Protein AF-A0A256ZAS3-F1 (afdb_monomer_lite)

Structure (mmCIF, N/CA/C/O backbone):
data_AF-A0A256ZAS3-F1
#
_entry.id   AF-A0A256ZAS3-F1
#
loop_
_atom_site.group_PDB
_atom_site.id
_atom_site.type_symbol
_atom_site.label_atom_id
_atom_site.label_alt_id
_atom_site.label_comp_id
_atom_site.label_asym_id
_atom_site.label_entity_id
_atom_site.label_seq_id
_atom_site.pdbx_PDB_ins_code
_atom_site.Cartn_x
_atom_site.Cartn_y
_atom_site.Cartn_z
_atom_site.occupancy
_atom_site.B_iso_or_equiv
_atom_site.auth_seq_id
_atom_site.auth_comp_id
_atom_site.auth_asym_id
_atom_site.auth_atom_id
_atom_site.pdbx_PDB_model_num
ATOM 1 N N . ALA A 1 1 ? -4.689 -10.994 -12.728 1.00 62.88 1 ALA A N 1
ATOM 2 C CA . ALA A 1 1 ? -4.478 -9.581 -13.111 1.00 62.88 1 ALA A CA 1
ATOM 3 C C . ALA A 1 1 ? -5.656 -8.674 -12.724 1.00 62.88 1 ALA A C 1
ATOM 5 O O . ALA A 1 1 ? -5.406 -7.570 -12.269 1.00 62.88 1 ALA A O 1
ATOM 6 N N . GLN A 1 2 ? -6.911 -9.137 -12.836 1.00 84.06 2 GLN A N 1
ATOM 7 C CA . GLN A 1 2 ? -8.130 -8.328 -12.642 1.00 84.06 2 GLN A CA 1
ATOM 8 C C . GLN A 1 2 ? -8.197 -7.478 -11.355 1.00 84.06 2 GLN A C 1
ATOM 10 O O . GLN A 1 2 ? -8.697 -6.366 -11.412 1.00 84.06 2 GLN A O 1
ATOM 15 N N . ILE A 1 3 ? -7.687 -7.953 -10.211 1.00 90.12 3 ILE A N 1
ATOM 16 C CA . ILE A 1 3 ? -7.717 -7.183 -8.949 1.00 90.12 3 ILE A CA 1
ATOM 17 C C . ILE A 1 3 ? -6.723 -6.009 -8.976 1.00 90.12 3 ILE A C 1
ATOM 19 O O . ILE A 1 3 ? -7.082 -4.898 -8.600 1.00 90.12 3 ILE A O 1
ATOM 23 N N . LEU A 1 4 ? -5.490 -6.245 -9.443 1.00 91.00 4 LEU A N 1
ATOM 24 C CA . LEU A 1 4 ? -4.408 -5.250 -9.438 1.00 91.00 4 LEU A CA 1
ATOM 25 C C . LEU A 1 4 ? -4.680 -4.086 -10.400 1.00 91.00 4 LEU A C 1
ATOM 27 O O . LEU A 1 4 ? -4.337 -2.952 -10.095 1.00 91.00 4 LEU A O 1
ATOM 31 N N . PHE A 1 5 ? -5.314 -4.373 -11.537 1.00 92.12 5 PHE A N 1
ATOM 32 C CA . PHE A 1 5 ? -5.643 -3.385 -12.569 1.00 92.12 5 PHE A CA 1
ATOM 33 C C . PHE A 1 5 ? -7.137 -3.029 -12.589 1.00 92.12 5 PHE A C 1
ATOM 35 O O . PHE A 1 5 ? -7.647 -2.565 -13.601 1.00 92.12 5 PHE A O 1
ATOM 42 N N . SER A 1 6 ? -7.869 -3.295 -11.501 1.00 93.88 6 SER A N 1
ATOM 43 C CA . SER A 1 6 ? -9.269 -2.877 -11.399 1.00 93.88 6 SER A CA 1
ATOM 44 C C . SER A 1 6 ? -9.356 -1.355 -11.295 1.00 93.88 6 SER A C 1
ATOM 46 O O . SER A 1 6 ? -8.648 -0.752 -10.488 1.00 93.88 6 SER A O 1
ATOM 48 N N . GLU A 1 7 ? -10.292 -0.760 -12.034 1.00 94.38 7 GLU A N 1
ATOM 49 C CA . GLU A 1 7 ? -10.623 0.672 -12.030 1.00 94.38 7 GLU A CA 1
ATOM 50 C C . GLU A 1 7 ? -11.996 0.947 -11.383 1.00 94.38 7 GLU A C 1
ATOM 52 O O . GLU A 1 7 ? -12.653 1.943 -11.666 1.00 94.38 7 GLU A O 1
ATOM 57 N N . SER A 1 8 ? -12.461 0.070 -10.483 1.00 93.25 8 SER A N 1
ATOM 58 C CA . SER A 1 8 ? -13.674 0.330 -9.695 1.00 93.25 8 SER A CA 1
ATOM 59 C C . SER A 1 8 ? -13.569 1.648 -8.913 1.00 93.25 8 SER A C 1
ATOM 61 O O . SER A 1 8 ? -12.550 1.915 -8.266 1.00 93.25 8 SER A O 1
ATOM 63 N N . ASN A 1 9 ? -14.639 2.442 -8.945 1.00 94.12 9 ASN A N 1
ATOM 64 C CA . ASN A 1 9 ? -14.722 3.746 -8.284 1.00 94.12 9 ASN A CA 1
ATOM 65 C C . ASN A 1 9 ? -14.820 3.642 -6.752 1.00 94.12 9 ASN A C 1
ATOM 67 O O . ASN A 1 9 ? -15.029 2.563 -6.196 1.00 94.12 9 ASN A O 1
ATOM 71 N N . SER A 1 10 ? -14.690 4.795 -6.086 1.00 92.38 10 SER A N 1
ATOM 72 C CA . SE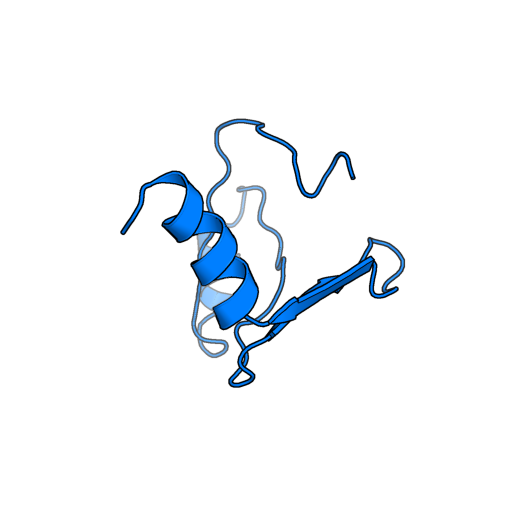R A 1 10 ? -14.876 4.963 -4.634 1.00 92.38 10 SER A CA 1
ATOM 73 C C . SER A 1 10 ? -13.921 4.137 -3.763 1.00 92.38 10 SER A C 1
ATOM 75 O O . SER A 1 10 ? -14.258 3.772 -2.639 1.00 92.38 10 SER A O 1
ATOM 77 N N . ARG A 1 11 ? -12.715 3.852 -4.271 1.00 94.06 11 ARG A N 1
ATOM 78 C CA . ARG A 1 11 ? -11.621 3.230 -3.515 1.00 94.06 11 ARG A CA 1
ATOM 79 C C . ARG A 1 11 ? -10.545 4.266 -3.230 1.00 94.06 11 ARG A C 1
ATOM 81 O O . ARG A 1 11 ? -10.097 4.957 -4.142 1.00 94.06 11 ARG A O 1
ATOM 88 N N . PHE A 1 12 ? -10.110 4.325 -1.980 1.00 94.31 12 PHE A N 1
ATOM 89 C CA . PHE A 1 12 ? -9.051 5.216 -1.525 1.00 94.31 12 PHE A CA 1
ATOM 90 C C . PHE A 1 12 ? -7.896 4.390 -0.965 1.00 94.31 12 PHE A C 1
ATOM 92 O O . PHE A 1 12 ? -8.123 3.362 -0.326 1.00 94.31 12 PHE A O 1
ATOM 99 N N . LEU A 1 13 ? -6.665 4.841 -1.209 1.00 95.62 13 LEU A N 1
ATOM 100 C CA . LEU A 1 13 ? -5.468 4.293 -0.578 1.00 95.62 13 LEU A CA 1
ATOM 101 C C . LEU A 1 13 ? -5.037 5.247 0.535 1.00 95.62 13 LEU A C 1
ATOM 103 O O . LEU A 1 13 ? -4.867 6.440 0.2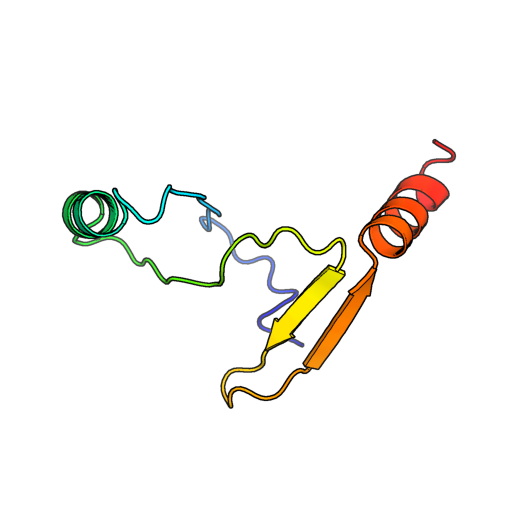89 1.00 95.62 13 LEU A O 1
ATOM 107 N N . VAL A 1 14 ? -4.875 4.716 1.744 1.00 96.56 14 VAL A N 1
ATOM 108 C CA . VAL A 1 14 ? -4.491 5.486 2.930 1.00 96.56 14 VAL A CA 1
ATOM 109 C C . VAL A 1 14 ? -3.276 4.823 3.566 1.00 96.56 14 VAL A C 1
ATOM 111 O O . VAL A 1 14 ? -3.255 3.607 3.747 1.00 96.56 14 VAL A O 1
ATOM 114 N N . GLU A 1 15 ? -2.269 5.625 3.901 1.00 97.25 15 GLU A N 1
ATOM 115 C CA . GLU A 1 15 ? -1.119 5.205 4.699 1.00 97.25 15 GLU A CA 1
ATOM 116 C C . GLU A 1 15 ? -1.283 5.733 6.126 1.00 97.25 15 GLU A C 1
ATOM 118 O O . GLU A 1 15 ? -1.592 6.909 6.326 1.00 97.25 15 GLU A O 1
ATOM 123 N N . VAL A 1 16 ? -1.055 4.868 7.116 1.00 96.88 16 VAL A N 1
ATOM 124 C CA . VAL A 1 16 ? -1.041 5.244 8.532 1.00 96.88 16 VAL A CA 1
ATOM 125 C C . VAL A 1 16 ? 0.208 4.691 9.222 1.00 96.88 16 VAL A C 1
ATOM 127 O O . VAL A 1 16 ? 0.656 3.587 8.895 1.00 96.88 16 VAL A O 1
ATOM 130 N N . PRO A 1 17 ? 0.778 5.411 10.205 1.00 97.44 17 PRO A N 1
ATOM 131 C CA . PRO A 1 17 ? 1.781 4.836 11.090 1.00 97.44 17 PRO A CA 1
ATOM 132 C C . PRO A 1 17 ? 1.253 3.572 11.779 1.00 97.44 17 PRO A C 1
ATOM 134 O O . PRO A 1 17 ? 0.115 3.543 12.248 1.00 97.44 17 PRO A O 1
ATOM 137 N N . LYS A 1 18 ? 2.102 2.546 11.932 1.00 96.06 18 LYS A N 1
ATOM 138 C CA . LYS A 1 18 ? 1.725 1.289 12.615 1.00 96.06 18 LYS A CA 1
ATOM 139 C C . LYS A 1 18 ? 1.166 1.526 14.025 1.00 96.06 18 LYS A C 1
ATOM 141 O O . LYS A 1 18 ? 0.296 0.793 14.473 1.00 96.06 18 LYS A O 1
ATOM 146 N N . THR A 1 19 ? 1.639 2.569 14.706 1.00 97.94 19 THR A N 1
ATOM 147 C CA . THR A 1 19 ? 1.210 2.940 16.062 1.00 97.94 19 THR A CA 1
ATOM 148 C C . THR A 1 19 ? -0.236 3.422 16.152 1.00 97.94 19 THR A C 1
ATOM 150 O O . THR A 1 19 ? -0.785 3.389 17.243 1.00 97.94 19 THR A O 1
ATOM 153 N N . VAL A 1 20 ? -0.844 3.869 15.048 1.00 97.44 20 VAL A N 1
ATOM 154 C CA . VAL A 1 20 ? -2.230 4.377 15.019 1.00 97.44 20 VAL A CA 1
ATOM 155 C C . VAL A 1 20 ? -3.166 3.479 14.207 1.00 97.44 20 VAL A C 1
ATO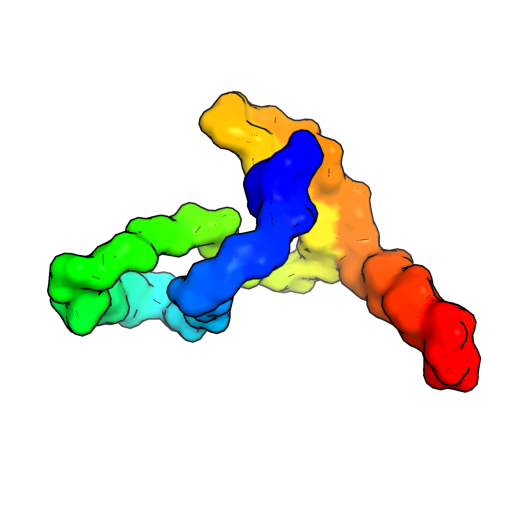M 157 O O . VAL A 1 20 ? -4.303 3.853 13.936 1.00 97.44 20 VAL A O 1
ATOM 160 N N . GLN A 1 21 ? -2.702 2.293 13.798 1.00 96.19 21 GLN A N 1
ATOM 161 C CA . GLN A 1 21 ? -3.495 1.370 12.985 1.00 96.19 21 GLN A CA 1
ATOM 162 C C . GLN A 1 21 ? -4.806 0.981 13.684 1.00 96.19 21 GLN A C 1
ATOM 164 O O . GLN A 1 21 ? -5.862 1.049 13.064 1.00 96.19 21 GLN A O 1
ATOM 169 N N . ALA A 1 22 ? -4.748 0.623 14.971 1.00 96.75 22 ALA A N 1
ATOM 170 C CA . ALA A 1 22 ? -5.933 0.226 15.734 1.00 96.75 22 ALA A CA 1
ATOM 171 C C . ALA A 1 22 ? -6.962 1.366 15.841 1.00 96.75 22 ALA A C 1
ATOM 173 O O . ALA A 1 22 ? -8.152 1.146 15.629 1.00 96.75 22 ALA A O 1
ATOM 174 N N . ASP A 1 23 ? -6.498 2.592 16.095 1.00 97.94 23 ASP A N 1
ATOM 175 C CA . ASP A 1 23 ? -7.364 3.771 16.170 1.00 97.94 23 ASP A CA 1
ATOM 176 C C . ASP A 1 23 ? -8.017 4.072 14.813 1.00 97.94 23 ASP A C 1
ATOM 178 O O . ASP A 1 23 ? -9.193 4.428 14.750 1.00 97.94 23 ASP A O 1
ATOM 182 N N . PHE A 1 24 ? -7.279 3.892 13.712 1.00 97.38 24 PHE A N 1
ATOM 183 C CA . PHE A 1 24 ? -7.809 4.044 12.357 1.00 97.38 24 PHE A CA 1
ATOM 184 C C . PHE A 1 24 ? -8.867 2.981 12.027 1.00 97.38 24 PHE A C 1
ATOM 186 O O . PHE A 1 24 ? -9.911 3.306 11.459 1.00 97.38 24 PHE A O 1
ATOM 193 N N . GLU A 1 25 ? -8.624 1.719 12.388 1.00 96.38 25 GLU A N 1
ATOM 194 C CA . GLU A 1 25 ? -9.577 0.621 12.190 1.00 96.38 25 GLU A CA 1
ATOM 195 C C . GLU A 1 25 ? -10.872 0.845 12.988 1.00 96.38 25 GLU A C 1
ATOM 197 O O . GLU A 1 25 ? -11.961 0.664 12.443 1.00 96.38 25 GLU A O 1
ATOM 202 N N . GLU A 1 26 ? -10.790 1.330 14.232 1.00 97.75 26 GLU A N 1
ATOM 203 C CA . GLU A 1 26 ? -11.989 1.680 15.009 1.00 97.75 26 GLU A CA 1
ATOM 204 C C . GLU A 1 26 ? -12.700 2.916 14.432 1.00 97.75 26 GLU A C 1
ATOM 206 O O . GLU A 1 26 ? -13.924 2.913 14.295 1.00 97.75 26 GLU A O 1
ATOM 211 N N . ALA A 1 27 ? -11.963 3.953 14.018 1.00 97.50 27 ALA A N 1
ATOM 212 C CA . ALA A 1 27 ? -12.544 5.157 13.416 1.00 97.50 27 ALA A CA 1
ATOM 213 C C . ALA A 1 27 ? -13.241 4.889 12.068 1.00 97.50 27 ALA A C 1
ATOM 215 O O . ALA A 1 27 ? -14.123 5.646 11.664 1.00 97.50 27 ALA A O 1
ATOM 216 N N . THR A 1 28 ? -12.857 3.818 11.369 1.00 96.00 28 THR A N 1
ATOM 217 C CA . THR A 1 28 ? -13.421 3.417 10.068 1.00 96.00 28 THR A CA 1
ATOM 218 C C . THR A 1 28 ? -14.426 2.273 10.170 1.00 96.00 28 THR A C 1
ATOM 220 O O . THR A 1 28 ? -14.863 1.719 9.158 1.00 96.00 28 THR A O 1
ATOM 223 N N . LYS A 1 29 ? -14.858 1.932 11.383 1.00 96.44 29 LYS A N 1
ATOM 224 C CA . LYS A 1 29 ? -15.857 0.895 11.625 1.00 96.44 29 LYS A CA 1
ATOM 225 C C . LYS A 1 29 ? -17.147 1.161 10.850 1.00 96.44 29 LYS A C 1
ATOM 227 O O . LYS A 1 29 ? -17.735 2.236 10.919 1.00 96.44 29 LYS A O 1
ATOM 232 N N . GLY A 1 30 ? -17.593 0.151 10.106 1.00 96.69 30 GLY A N 1
ATOM 233 C CA . GLY A 1 30 ? -18.739 0.256 9.195 1.00 96.69 30 GLY A CA 1
ATOM 234 C C . GLY A 1 30 ? -18.374 0.649 7.758 1.00 96.69 30 GLY A C 1
ATOM 235 O O . GLY A 1 30 ? -19.238 0.591 6.886 1.00 96.69 30 GLY A O 1
ATOM 236 N N . VAL A 1 31 ? -17.108 0.979 7.480 1.00 95.75 31 VAL A N 1
ATOM 237 C CA . VAL A 1 31 ? -16.564 1.159 6.127 1.00 95.75 31 VAL A CA 1
ATOM 238 C C . VAL A 1 31 ? -15.794 -0.099 5.715 1.00 95.75 31 VAL A C 1
ATOM 240 O O . VAL A 1 31 ? -15.157 -0.757 6.535 1.00 95.75 31 VAL A O 1
ATOM 243 N N . VAL A 1 32 ? -15.841 -0.454 4.428 1.00 95.00 32 VAL A N 1
ATOM 244 C CA . VAL A 1 32 ? -15.030 -1.555 3.889 1.00 95.00 32 VAL A CA 1
ATOM 245 C C . VAL A 1 32 ? -13.572 -1.106 3.805 1.00 95.00 32 VAL A C 1
ATOM 247 O O . VAL A 1 32 ? -13.213 -0.300 2.949 1.00 95.00 32 VAL A O 1
ATOM 250 N N . VAL A 1 33 ? -12.735 -1.650 4.686 1.00 95.06 33 VAL A N 1
ATOM 251 C CA . VAL A 1 33 ? -11.299 -1.355 4.777 1.00 95.06 33 VAL A CA 1
ATOM 252 C C . VAL A 1 33 ? -10.509 -2.662 4.770 1.00 95.06 33 VAL A C 1
ATOM 254 O O . VAL A 1 33 ? -10.965 -3.687 5.274 1.00 95.06 33 VAL A O 1
ATOM 257 N N . SER A 1 34 ? -9.320 -2.645 4.166 1.00 93.50 34 SER A N 1
ATOM 258 C CA . SER A 1 34 ? -8.398 -3.780 4.172 1.00 93.50 34 SER A CA 1
ATOM 259 C C . SER A 1 34 ? -6.952 -3.293 4.203 1.00 93.50 34 SER A C 1
ATOM 261 O O . SER A 1 34 ? -6.598 -2.351 3.491 1.00 93.50 34 SER A O 1
ATOM 263 N N . LEU A 1 35 ? -6.108 -3.953 5.001 1.00 94.75 35 LEU A N 1
ATOM 264 C CA . LEU A 1 35 ? -4.663 -3.742 4.985 1.00 94.75 35 LEU A CA 1
ATOM 265 C C . LEU A 1 35 ? -4.070 -4.392 3.728 1.00 94.75 35 LEU A C 1
ATOM 267 O O . LEU A 1 35 ? -3.823 -5.596 3.688 1.00 94.75 35 LEU A O 1
ATOM 271 N N . VAL A 1 36 ? -3.845 -3.585 2.693 1.00 94.00 36 VAL A N 1
ATOM 272 C CA . VAL A 1 36 ? -3.353 -4.062 1.386 1.00 94.00 36 VAL A CA 1
ATOM 273 C C . VAL A 1 36 ? -1.828 -4.195 1.302 1.00 94.00 36 VAL A C 1
ATOM 275 O O . VAL A 1 36 ? -1.318 -4.757 0.334 1.00 94.00 36 VAL A O 1
ATOM 278 N N . GLY A 1 37 ? -1.085 -3.694 2.292 1.00 94.81 37 GLY A N 1
ATOM 279 C CA . GLY A 1 37 ? 0.373 -3.781 2.320 1.00 94.81 37 GLY A CA 1
ATOM 280 C C . GLY A 1 37 ? 1.015 -2.897 3.385 1.00 94.81 37 GLY A C 1
ATOM 281 O O . GLY A 1 37 ? 0.338 -2.339 4.242 1.00 94.81 37 GLY A O 1
ATOM 282 N N . GLU A 1 38 ? 2.337 -2.767 3.311 1.00 96.19 38 GLU A N 1
ATOM 283 C CA . GLU A 1 38 ? 3.129 -1.886 4.170 1.00 96.19 38 GLU A CA 1
ATOM 284 C C . GLU A 1 38 ? 4.179 -1.142 3.339 1.00 96.19 38 GLU A C 1
ATOM 286 O O . GLU A 1 38 ? 4.719 -1.687 2.370 1.00 96.19 38 GLU A O 1
ATOM 291 N N . VAL A 1 39 ? 4.492 0.093 3.731 1.00 95.69 39 VAL A N 1
ATOM 292 C CA . VAL A 1 39 ? 5.620 0.837 3.164 1.00 95.69 39 VAL A CA 1
ATOM 293 C C . VAL A 1 39 ? 6.911 0.310 3.776 1.00 95.69 39 VAL A C 1
ATOM 295 O O . VAL A 1 39 ? 7.022 0.140 4.993 1.00 95.69 39 VAL A O 1
ATOM 298 N N . LYS A 1 40 ? 7.899 0.046 2.922 1.00 94.50 40 LYS A N 1
ATOM 299 C CA . LYS A 1 40 ? 9.213 -0.453 3.326 1.00 94.50 40 LYS A CA 1
ATOM 300 C C . LYS A 1 40 ? 10.319 0.500 2.885 1.00 94.50 40 LYS A C 1
ATOM 302 O O . LYS A 1 40 ? 10.090 1.407 2.089 1.00 94.50 40 LYS A O 1
ATOM 307 N N . LYS A 1 41 ? 11.522 0.316 3.431 1.00 95.56 41 LYS A N 1
ATOM 308 C CA . LYS A 1 41 ? 12.680 1.175 3.123 1.00 95.56 41 LYS A CA 1
ATOM 309 C C . LYS A 1 41 ? 13.314 0.825 1.775 1.00 95.56 41 LYS A C 1
ATOM 311 O O . LYS A 1 41 ? 14.016 1.644 1.184 1.00 95.56 41 LYS A O 1
ATOM 316 N N . GLU A 1 42 ? 13.106 -0.401 1.317 1.00 95.56 42 GLU A N 1
ATOM 317 C CA . GLU A 1 42 ? 13.615 -0.934 0.067 1.00 95.56 42 GLU A CA 1
ATOM 318 C C . GLU A 1 42 ? 13.036 -0.168 -1.124 1.00 95.56 42 GLU A C 1
ATOM 320 O O . GLU A 1 42 ? 11.854 0.164 -1.178 1.00 95.56 42 GLU A O 1
ATOM 325 N N . ARG A 1 43 ? 13.870 0.080 -2.137 1.00 96.00 43 ARG A N 1
ATOM 326 C CA . ARG A 1 43 ? 13.454 0.764 -3.372 1.00 96.00 43 ARG A CA 1
ATOM 327 C C . ARG A 1 43 ? 12.848 -0.206 -4.390 1.00 96.00 43 ARG A C 1
ATOM 329 O O . ARG A 1 43 ? 13.113 -0.084 -5.589 1.00 96.00 43 ARG A O 1
ATOM 336 N N . SER A 1 44 ? 12.043 -1.156 -3.921 1.00 96.62 44 SER A N 1
ATOM 337 C CA . SER A 1 44 ? 11.313 -2.112 -4.751 1.00 96.62 44 SER A CA 1
ATOM 338 C C . SER A 1 44 ? 9.825 -2.118 -4.414 1.00 96.62 44 SER A C 1
ATOM 340 O O . SER A 1 44 ? 9.411 -1.915 -3.275 1.00 96.62 44 SER A O 1
ATOM 342 N N . PHE A 1 45 ? 9.012 -2.346 -5.438 1.00 96.56 45 PHE A N 1
ATOM 343 C CA . PHE A 1 45 ? 7.585 -2.583 -5.316 1.00 96.56 45 PHE A CA 1
ATOM 344 C C . PHE A 1 45 ? 7.327 -4.066 -5.548 1.00 96.56 45 PHE A C 1
ATOM 346 O O . PHE A 1 45 ? 7.727 -4.608 -6.578 1.00 96.56 45 PHE A O 1
ATOM 353 N N . SER A 1 46 ? 6.670 -4.724 -4.594 1.00 96.06 46 SER A N 1
ATOM 354 C CA . SER A 1 46 ? 6.329 -6.144 -4.691 1.00 96.06 46 SER A CA 1
ATOM 355 C C . SER A 1 46 ? 4.843 -6.354 -4.446 1.00 96.06 46 SER A C 1
ATOM 357 O O . SER A 1 46 ? 4.257 -5.733 -3.562 1.00 96.06 4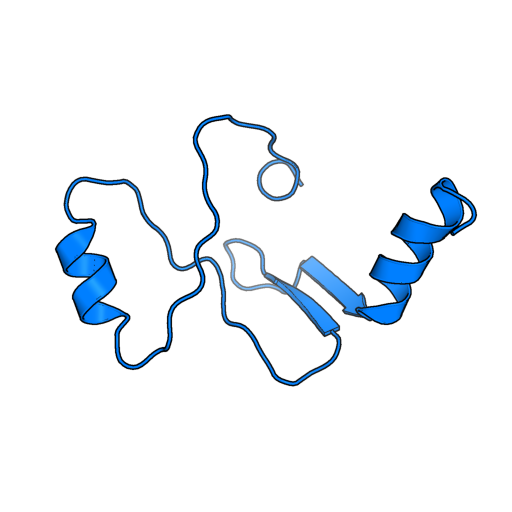6 SER A O 1
ATOM 359 N N . VAL A 1 47 ? 4.242 -7.242 -5.236 1.00 95.75 47 VAL A N 1
ATOM 360 C CA . VAL A 1 47 ? 2.829 -7.609 -5.123 1.00 95.75 47 VAL A CA 1
ATOM 361 C C . VAL A 1 47 ? 2.739 -9.098 -4.840 1.00 95.75 47 VAL A C 1
ATOM 363 O O . VAL A 1 47 ? 3.377 -9.915 -5.511 1.00 95.75 47 VAL A O 1
ATOM 366 N N . TYR A 1 48 ? 1.910 -9.447 -3.862 1.00 94.62 48 TYR A N 1
ATOM 367 C CA . TYR A 1 48 ? 1.598 -10.821 -3.497 1.00 94.62 48 TYR A CA 1
ATOM 368 C C . TYR A 1 48 ? 0.152 -11.120 -3.887 1.00 94.62 48 TYR A C 1
ATOM 370 O O . TYR A 1 48 ? -0.742 -10.298 -3.696 1.00 94.62 48 TYR A O 1
ATOM 378 N N . GLY A 1 49 ? -0.075 -12.286 -4.486 1.00 92.50 49 GLY A N 1
ATOM 379 C CA . GLY A 1 49 ? -1.417 -12.770 -4.783 1.00 92.50 49 GLY A CA 1
ATOM 380 C C . GLY A 1 49 ? -2.161 -13.179 -3.512 1.00 92.50 49 GLY A C 1
ATOM 381 O O . GLY A 1 49 ? -1.568 -13.328 -2.446 1.00 92.50 49 GLY A O 1
ATOM 382 N N . LEU A 1 50 ? -3.462 -13.453 -3.642 1.00 91.44 50 LEU A N 1
ATOM 383 C CA . LEU A 1 50 ? -4.320 -13.877 -2.522 1.00 91.44 50 LEU A CA 1
ATOM 384 C C . LEU A 1 50 ? -3.859 -15.184 -1.847 1.00 91.44 50 LEU A C 1
ATOM 386 O O . LEU A 1 50 ? -4.237 -15.467 -0.719 1.00 91.44 50 LEU A O 1
ATOM 390 N N . ASN A 1 51 ? -3.034 -15.980 -2.531 1.00 92.50 51 ASN A N 1
ATOM 391 C CA . ASN A 1 51 ? -2.417 -17.197 -2.001 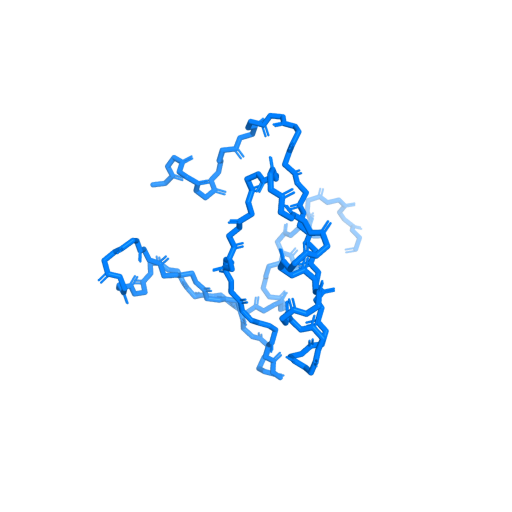1.00 92.50 51 ASN A CA 1
ATOM 392 C C . ASN A 1 51 ? -1.051 -16.953 -1.330 1.00 92.50 51 ASN A C 1
ATOM 394 O O . ASN A 1 51 ? -0.319 -17.908 -1.080 1.00 92.50 51 ASN A O 1
ATOM 398 N N . GLY A 1 52 ? -0.660 -15.692 -1.126 1.00 91.81 52 GLY A N 1
ATOM 399 C CA . GLY A 1 52 ? 0.618 -15.306 -0.529 1.00 91.81 52 GLY A CA 1
ATOM 400 C C . GLY A 1 52 ? 1.834 -15.476 -1.443 1.00 91.81 52 GLY A C 1
ATOM 401 O O . GLY A 1 52 ? 2.956 -15.213 -1.017 1.00 91.81 52 GLY A O 1
ATOM 402 N N . LYS A 1 53 ? 1.662 -15.897 -2.703 1.00 95.31 53 LYS A N 1
ATOM 403 C CA . LYS A 1 53 ? 2.781 -16.019 -3.649 1.00 95.31 53 LYS A CA 1
ATOM 404 C C . LYS A 1 53 ? 3.095 -14.667 -4.276 1.00 95.31 53 LYS A C 1
ATOM 406 O O . LYS A 1 53 ? 2.188 -13.951 -4.695 1.00 95.31 53 LYS A O 1
ATOM 411 N N . LYS A 1 54 ? 4.382 -14.336 -4.387 1.00 94.88 54 LYS A N 1
ATOM 412 C CA . LYS A 1 54 ? 4.848 -13.143 -5.103 1.00 94.88 54 LYS A CA 1
ATOM 413 C C . LYS A 1 54 ? 4.459 -13.254 -6.580 1.00 94.88 54 LYS A C 1
ATOM 415 O O . LYS A 1 54 ? 4.810 -14.233 -7.232 1.00 94.88 54 LYS A O 1
ATOM 420 N N . VAL A 1 55 ? 3.721 -12.269 -7.084 1.00 94.81 55 VAL A N 1
ATOM 421 C CA . VAL A 1 55 ? 3.259 -12.217 -8.484 1.00 94.81 55 VAL A CA 1
ATOM 422 C C . VAL A 1 55 ? 3.987 -11.159 -9.306 1.00 94.81 55 VAL A C 1
ATOM 424 O O . VAL A 1 55 ? 3.982 -11.235 -10.529 1.00 94.81 55 VAL A O 1
ATOM 427 N N . MET A 1 56 ? 4.610 -10.180 -8.648 1.00 94.31 56 MET A N 1
ATOM 428 C CA . MET A 1 56 ? 5.383 -9.122 -9.291 1.00 94.31 56 MET A CA 1
ATOM 429 C C . MET A 1 56 ? 6.420 -8.575 -8.313 1.00 94.31 56 MET A C 1
ATOM 431 O O . MET A 1 56 ? 6.148 -8.440 -7.118 1.00 94.31 56 MET A O 1
ATOM 435 N N . GLU A 1 57 ? 7.583 -8.214 -8.842 1.00 96.06 57 GLU A N 1
ATOM 436 C CA . GLU A 1 57 ? 8.566 -7.368 -8.179 1.00 96.06 57 GLU A CA 1
ATOM 437 C C . GLU A 1 57 ? 9.245 -6.485 -9.225 1.00 96.06 57 GLU A C 1
ATOM 439 O O . GLU A 1 57 ? 9.629 -6.975 -10.283 1.00 96.06 57 GLU A O 1
ATOM 444 N N . ALA A 1 58 ? 9.347 -5.188 -8.946 1.00 97.12 58 ALA A N 1
ATOM 445 C CA . ALA A 1 58 ? 9.976 -4.214 -9.831 1.00 97.12 58 ALA A CA 1
ATOM 446 C C . ALA A 1 58 ? 10.702 -3.138 -9.019 1.00 97.12 58 ALA A C 1
ATOM 448 O O . ALA A 1 58 ? 10.307 -2.812 -7.895 1.00 97.12 58 ALA A O 1
ATOM 449 N N . GLY A 1 59 ? 11.757 -2.554 -9.584 1.00 97.56 59 GLY A N 1
ATOM 450 C CA . GLY A 1 59 ? 12.456 -1.437 -8.949 1.00 97.56 59 GLY A CA 1
ATOM 451 C C . GLY A 1 59 ? 11.657 -0.136 -9.060 1.00 97.56 59 GLY A C 1
ATOM 452 O O . GLY A 1 59 ? 11.117 0.175 -10.118 1.00 97.56 59 GLY A O 1
ATOM 453 N N . LEU A 1 60 ? 11.635 0.698 -8.014 1.00 96.38 60 LEU A N 1
ATOM 454 C CA . LEU A 1 60 ? 10.924 1.988 -8.078 1.00 96.38 60 LEU A CA 1
ATOM 455 C C . LEU A 1 60 ? 11.470 2.905 -9.185 1.00 96.38 60 LEU A C 1
ATOM 457 O O . LEU A 1 60 ? 10.708 3.614 -9.837 1.00 96.38 60 LEU A O 1
ATOM 461 N N . ASN A 1 61 ? 12.783 2.867 -9.434 1.00 95.56 61 ASN A N 1
ATOM 462 C CA . ASN A 1 61 ? 13.405 3.645 -10.508 1.00 95.56 61 ASN A CA 1
ATOM 463 C C . ASN A 1 61 ? 12.968 3.159 -11.902 1.00 95.56 61 ASN A C 1
ATOM 465 O O . ASN A 1 61 ? 12.830 3.970 -12.813 1.00 95.56 61 ASN A O 1
ATOM 469 N N . GLU A 1 62 ? 12.743 1.853 -12.068 1.00 95.69 62 GLU A N 1
ATOM 470 C CA . GLU A 1 62 ? 12.254 1.260 -13.316 1.00 95.69 62 GLU A CA 1
ATOM 471 C C . GLU A 1 62 ? 10.814 1.701 -13.589 1.00 95.69 62 GLU A C 1
ATOM 473 O O . GLU A 1 62 ? 10.533 2.235 -14.661 1.00 95.69 62 GLU A O 1
ATOM 478 N N . LEU A 1 63 ? 9.936 1.574 -12.587 1.00 95.19 63 LEU A N 1
ATOM 479 C CA . LEU A 1 63 ? 8.542 2.015 -12.678 1.00 95.19 63 LEU A CA 1
ATOM 480 C C . LEU A 1 63 ? 8.452 3.515 -12.982 1.00 95.19 63 LEU A C 1
ATOM 482 O O . LEU A 1 63 ? 7.719 3.936 -13.876 1.00 95.19 63 LEU A O 1
ATOM 486 N N . MET A 1 64 ? 9.253 4.324 -12.287 1.00 94.00 64 MET A N 1
ATOM 487 C CA . MET A 1 64 ? 9.302 5.768 -12.504 1.00 94.00 64 MET A CA 1
ATOM 488 C C . MET A 1 64 ? 9.810 6.121 -13.903 1.00 94.00 64 MET A C 1
ATOM 490 O O . MET A 1 64 ? 9.258 7.015 -14.540 1.00 94.00 64 MET A O 1
ATOM 494 N N . LYS A 1 65 ? 10.834 5.418 -14.400 1.00 94.88 65 LYS A N 1
ATOM 495 C CA . LYS A 1 65 ? 11.353 5.607 -15.759 1.00 94.88 65 LYS A CA 1
ATOM 496 C C . LYS A 1 65 ? 10.301 5.255 -16.808 1.00 94.88 65 LYS A C 1
ATOM 498 O O . LYS A 1 65 ? 10.123 6.033 -17.737 1.00 94.88 65 LYS A O 1
ATOM 503 N N . ALA A 1 66 ? 9.615 4.121 -16.660 1.00 93.88 66 ALA A N 1
ATOM 504 C CA . ALA A 1 66 ? 8.568 3.685 -17.584 1.00 93.88 66 ALA A CA 1
ATOM 505 C C . ALA A 1 66 ? 7.389 4.670 -17.628 1.00 93.88 66 ALA A C 1
ATOM 507 O O . ALA A 1 66 ? 6.849 4.958 -18.695 1.00 93.88 66 ALA A O 1
ATOM 508 N N . TRP A 1 67 ? 7.026 5.238 -16.476 1.00 93.19 67 TRP A N 1
ATOM 509 C CA . TRP A 1 67 ? 5.994 6.266 -16.404 1.00 93.19 67 TRP A CA 1
ATOM 510 C C . TRP A 1 67 ? 6.440 7.579 -17.069 1.00 93.19 67 TRP A C 1
ATOM 512 O O . TRP A 1 67 ? 5.737 8.100 -17.933 1.00 93.19 67 TRP A O 1
ATOM 522 N N . LYS A 1 68 ? 7.633 8.092 -16.736 1.00 93.88 68 LYS A N 1
ATOM 523 C CA . LYS A 1 68 ? 8.136 9.378 -17.257 1.00 93.88 68 LYS A CA 1
ATOM 524 C C . LYS A 1 68 ? 8.499 9.357 -18.740 1.00 93.88 68 LYS A C 1
ATOM 526 O O . LYS A 1 68 ? 8.285 10.355 -19.427 1.00 93.88 68 LYS A O 1
ATOM 531 N N . SER A 1 69 ? 9.019 8.239 -19.253 1.00 93.56 69 SER A N 1
ATOM 532 C CA . SER A 1 69 ? 9.457 8.134 -20.653 1.00 93.56 69 SER A CA 1
ATOM 533 C C . SER A 1 69 ? 8.319 8.380 -21.642 1.00 93.56 69 SER A C 1
ATOM 535 O O . SER A 1 69 ? 8.546 8.960 -22.703 1.00 93.56 69 SER A O 1
ATOM 537 N N . THR A 1 70 ? 7.094 8.008 -21.265 1.00 87.31 70 THR A N 1
ATOM 538 C CA . THR A 1 70 ? 5.879 8.252 -22.053 1.00 87.31 70 THR A CA 1
ATOM 539 C C . THR A 1 70 ? 5.618 9.751 -22.240 1.00 87.31 70 THR A C 1
ATOM 541 O O . THR A 1 70 ? 5.197 10.174 -23.313 1.00 87.31 70 THR A O 1
ATOM 544 N N . PHE A 1 71 ? 5.937 10.569 -21.233 1.00 86.19 71 PHE A N 1
ATOM 545 C CA . PHE A 1 71 ? 5.713 12.018 -21.240 1.00 86.19 71 PHE A CA 1
ATOM 546 C C . PHE A 1 71 ? 6.959 12.840 -21.627 1.00 86.19 71 PHE A C 1
ATOM 548 O O . PHE A 1 71 ? 6.882 14.065 -21.653 1.00 86.19 71 PHE A O 1
ATOM 555 N N . ARG A 1 72 ? 8.095 12.194 -21.954 1.00 72.31 72 ARG A N 1
ATOM 556 C CA . ARG A 1 72 ? 9.408 12.835 -22.215 1.00 72.31 72 ARG A CA 1
ATOM 557 C C . ARG A 1 72 ? 9.855 13.805 -21.101 1.00 72.31 72 ARG A C 1
ATOM 559 O O . ARG A 1 72 ? 10.455 14.839 -21.394 1.00 72.31 72 ARG A O 1
ATOM 566 N N . MET A 1 73 ? 9.548 13.468 -19.846 1.00 55.66 73 MET A N 1
ATOM 567 C CA . MET A 1 73 ? 9.962 14.201 -18.636 1.00 55.66 73 MET A CA 1
ATOM 568 C C . MET A 1 73 ? 11.193 13.591 -17.966 1.00 55.66 73 MET A C 1
ATOM 570 O O . MET A 1 73 ? 11.442 12.379 -18.161 1.00 55.66 73 MET A O 1
#
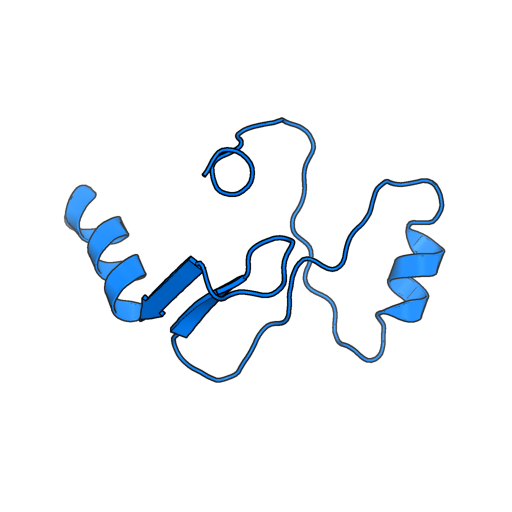
Secondary structure (DSSP, 8-state):
-TTTT---SS-------GGGHHHHHHHTTTS---------SSSEEEEE-TTS-EEEEEEHHHHHHHHHHHHT-

pLDDT: mean 93.46, std 6.81, range [55.66, 97.94]

Foldseek 3Di:
DCVVPPPDPDDDDDDDDPVCPVVVCVVCPPPDDDDLDHDDPAQKDWHADPVRHTPDIDGVVVVVCVVCVVVVD

Sequence (73 aa):
AQILFSESNSRFLVEVPKTVQADFEEATKGVVVSLVGEVKKERSFSVYGLNGKKVMEAGLNELMKAWKSTFRM

Radius of gyration: 15.38 Å; chains: 1; bounding box: 32×31×38 Å